Protein AF-A0A1Z5L3K5-F1 (afdb_monomer_lite)

Secondary structure (DSSP, 8-state):
--SEESS-HHHHHHHHHHHHHHTT-EEEEEETTEEEEEES-TTSTT-EEEEEEEEEETTTTEEEEEEEEEES-HHHHHHHHHHHHHH---

InterPro domains:
  IPR001772 Kinase associated domain 1 (KA1) [PF02149] (47-90)
  IPR001772 Kinase associated domain 1 (KA1) [PS50032] (41-90)
  IPR028375 KA1 domain/Ssp2, C-terminal [SSF103243] (1-90)

Sequence (90 aa):
MKTTSSRDPNEIMQEIRKVLDKNNCDYEQREKFLLLCVHGDPNTDSLVQWEIEVCKLPRLSLNGVRFKRISGTSIGFKNIASRVANELKL

Radius of gyration: 12.82 Å; chains: 1; bounding box: 26×24×37 Å

Structure (mmCIF, N/CA/C/O backbone):
data_AF-A0A1Z5L3K5-F1
#
_entry.id   AF-A0A1Z5L3K5-F1
#
loop_
_atom_site.group_PDB
_atom_site.id
_atom_site.type_symbol
_atom_site.label_atom_id
_atom_site.label_alt_id
_atom_site.label_comp_id
_atom_site.label_asym_id
_atom_site.label_entity_id
_atom_site.label_seq_id
_atom_site.pdbx_PDB_ins_code
_atom_site.Cartn_x
_atom_site.Cartn_y
_atom_site.Cartn_z
_atom_site.occupancy
_atom_site.B_iso_or_equiv
_atom_site.auth_seq_id
_atom_site.auth_comp_id
_atom_site.auth_asym_id
_atom_site.auth_atom_id
_atom_site.pdbx_PDB_model_num
ATOM 1 N N . MET A 1 1 ? -7.949 14.824 6.489 1.00 56.62 1 MET A N 1
ATOM 2 C CA . MET A 1 1 ? -7.058 13.664 6.715 1.00 56.62 1 MET A CA 1
ATOM 3 C C . MET A 1 1 ? -7.636 12.527 5.880 1.00 56.62 1 MET A C 1
ATOM 5 O O . MET A 1 1 ? -8.790 12.206 6.103 1.00 56.62 1 MET A O 1
ATOM 9 N N . LYS A 1 2 ? -6.954 12.048 4.827 1.00 77.19 2 LYS A N 1
ATOM 10 C CA . LYS A 1 2 ? -7.575 11.121 3.847 1.00 77.19 2 LYS A CA 1
ATOM 11 C C . LYS A 1 2 ? -7.490 9.645 4.245 1.00 77.19 2 LYS A C 1
ATOM 13 O O . LYS A 1 2 ? -8.258 8.839 3.751 1.00 77.19 2 LYS A O 1
ATOM 18 N N . THR A 1 3 ? -6.572 9.301 5.142 1.00 86.50 3 THR A N 1
ATOM 19 C CA . THR A 1 3 ? -6.244 7.912 5.487 1.00 86.50 3 THR A CA 1
ATOM 20 C C . THR A 1 3 ? -6.489 7.598 6.962 1.00 86.50 3 THR A C 1
ATOM 22 O O . THR A 1 3 ? -5.792 6.770 7.541 1.00 86.50 3 THR A O 1
ATOM 25 N N . THR A 1 4 ? -7.447 8.275 7.598 1.00 92.44 4 THR A N 1
ATOM 26 C CA . THR A 1 4 ? -7.849 8.016 8.990 1.00 92.44 4 THR A CA 1
ATOM 27 C C . THR A 1 4 ? -9.304 7.603 9.063 1.00 92.44 4 THR A C 1
ATOM 29 O O . THR A 1 4 ? -10.116 8.177 8.345 1.00 92.44 4 THR A O 1
ATOM 32 N N . SER A 1 5 ? -9.641 6.674 9.955 1.00 93.38 5 SER A N 1
ATOM 33 C CA . SER A 1 5 ? -11.004 6.158 10.086 1.00 93.38 5 SER A CA 1
ATOM 34 C C . SER A 1 5 ? -11.302 5.605 11.477 1.00 93.38 5 SER A C 1
ATOM 36 O O . SER A 1 5 ? -10.405 5.154 12.193 1.00 93.38 5 SER A O 1
ATOM 38 N N . SER A 1 6 ? -12.578 5.656 11.857 1.00 93.69 6 SER A N 1
ATOM 39 C CA . SER A 1 6 ? -13.134 5.028 13.059 1.00 93.69 6 SER A CA 1
ATOM 40 C C . SER A 1 6 ? -13.574 3.576 12.835 1.00 93.69 6 SER A C 1
ATOM 42 O O . SER A 1 6 ? -13.936 2.911 13.803 1.00 93.69 6 SER A O 1
ATOM 44 N N . ARG A 1 7 ? -13.543 3.080 11.589 1.00 94.88 7 ARG A N 1
ATOM 45 C CA . ARG A 1 7 ? -13.927 1.705 11.230 1.00 94.88 7 ARG A CA 1
ATOM 46 C C . ARG A 1 7 ? -13.031 0.656 11.870 1.00 94.88 7 ARG A C 1
ATOM 48 O O . ARG A 1 7 ? -11.908 0.955 12.284 1.00 94.88 7 ARG A O 1
ATOM 55 N N . ASP A 1 8 ? -13.509 -0.585 11.910 1.00 95.88 8 ASP A N 1
ATOM 56 C CA . ASP A 1 8 ? -12.719 -1.708 12.407 1.00 95.88 8 ASP A CA 1
ATOM 57 C C . ASP A 1 8 ? -11.453 -1.918 11.544 1.00 95.88 8 ASP A C 1
ATOM 59 O O . ASP A 1 8 ? -11.523 -1.839 10.315 1.00 95.88 8 ASP A O 1
ATOM 63 N N . PRO A 1 9 ? -10.273 -2.193 12.138 1.00 96.50 9 PRO A N 1
ATOM 64 C CA . PRO A 1 9 ? -9.049 -2.426 11.375 1.00 96.50 9 PRO A CA 1
ATOM 65 C C . PRO A 1 9 ? -9.163 -3.525 10.311 1.00 96.50 9 PRO A C 1
ATOM 67 O O . PRO A 1 9 ? -8.514 -3.423 9.272 1.00 96.50 9 PRO A O 1
ATOM 70 N N . ASN A 1 10 ? -9.981 -4.560 10.530 1.00 96.75 10 ASN A N 1
ATOM 71 C CA . ASN A 1 10 ? -10.175 -5.620 9.541 1.00 96.75 10 ASN A CA 1
ATOM 72 C C . ASN A 1 10 ? -10.994 -5.123 8.339 1.00 96.75 10 ASN A C 1
ATOM 74 O O . ASN A 1 10 ? -10.673 -5.489 7.210 1.00 96.75 10 ASN A O 1
ATOM 78 N N . GLU A 1 11 ? -11.987 -4.254 8.550 1.00 97.38 11 GLU A N 1
ATOM 79 C CA . GLU A 1 11 ? -12.727 -3.601 7.457 1.00 97.38 11 GLU A CA 1
ATOM 80 C C . GLU A 1 11 ? -11.812 -2.680 6.643 1.00 97.38 11 GLU A C 1
ATOM 82 O O . GLU A 1 11 ? -11.859 -2.671 5.413 1.00 97.38 11 GLU A O 1
ATOM 87 N N . ILE A 1 12 ? -10.921 -1.946 7.319 1.00 97.69 12 ILE A N 1
ATOM 88 C CA . ILE A 1 12 ? -9.911 -1.111 6.656 1.00 97.69 12 ILE A CA 1
ATOM 89 C C . ILE A 1 12 ? -8.978 -1.985 5.804 1.00 97.69 12 ILE A C 1
ATOM 91 O O . ILE A 1 12 ? -8.704 -1.642 4.657 1.00 97.69 12 ILE A O 1
ATOM 95 N N . MET A 1 13 ? -8.527 -3.134 6.319 1.00 98.25 13 MET A N 1
ATOM 96 C CA . MET A 1 13 ? -7.703 -4.078 5.552 1.00 98.25 13 MET A CA 1
ATOM 97 C C . MET A 1 13 ? -8.430 -4.639 4.326 1.00 98.25 13 MET A C 1
ATOM 99 O O . MET A 1 13 ? -7.816 -4.786 3.270 1.00 98.25 13 MET A O 1
ATOM 103 N N . GLN A 1 14 ? -9.724 -4.948 4.442 1.00 97.94 14 GLN A N 1
ATOM 104 C CA . GLN A 1 14 ? -10.533 -5.407 3.309 1.00 97.94 14 GLN A CA 1
ATOM 105 C C . GLN A 1 14 ? -10.641 -4.328 2.225 1.00 97.94 14 GLN A C 1
ATOM 107 O O . GLN A 1 14 ? -10.436 -4.625 1.048 1.00 97.94 14 GLN A O 1
ATOM 112 N N . GLU A 1 15 ? -10.897 -3.076 2.613 1.00 98.00 15 GLU A N 1
ATOM 113 C CA . GLU A 1 15 ? -10.946 -1.957 1.667 1.00 98.00 15 GLU A CA 1
ATOM 114 C C . GLU A 1 15 ? -9.572 -1.693 1.031 1.00 98.00 15 GLU A C 1
ATOM 116 O O . GLU A 1 15 ? -9.496 -1.441 -0.171 1.00 98.00 15 GLU A O 1
ATOM 121 N N . ILE A 1 16 ? -8.477 -1.827 1.791 1.00 98.25 16 ILE A N 1
ATOM 122 C CA . ILE A 1 16 ? -7.112 -1.749 1.255 1.00 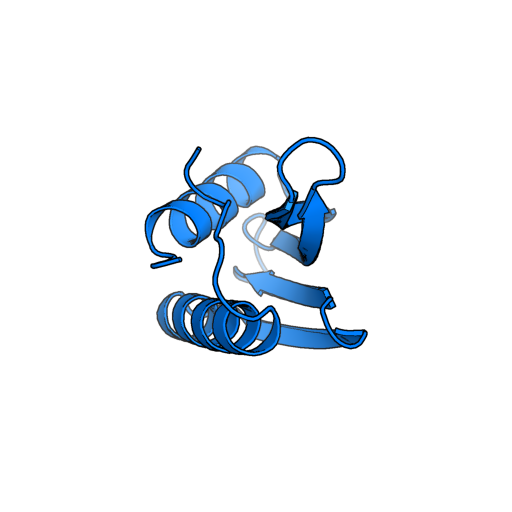98.25 16 ILE A CA 1
ATOM 123 C C . ILE A 1 16 ? -6.896 -2.790 0.157 1.00 98.25 16 ILE A C 1
ATOM 125 O O . ILE A 1 16 ? -6.524 -2.411 -0.951 1.00 98.25 16 ILE A O 1
ATOM 129 N N . ARG A 1 17 ? -7.154 -4.075 0.434 1.00 98.56 17 ARG A N 1
ATOM 130 C CA . ARG A 1 17 ? -6.955 -5.154 -0.551 1.00 98.56 17 ARG A CA 1
ATOM 131 C C . ARG A 1 17 ? -7.769 -4.910 -1.816 1.00 98.56 17 ARG A C 1
ATOM 133 O O . ARG A 1 17 ? -7.220 -4.934 -2.907 1.00 98.56 17 ARG A O 1
ATOM 140 N N . LYS A 1 18 ? -9.037 -4.530 -1.662 1.00 98.56 18 LYS A N 1
ATOM 141 C CA . LYS A 1 18 ? -9.920 -4.193 -2.782 1.00 98.56 18 LYS A CA 1
ATOM 142 C C . LYS A 1 18 ? -9.374 -3.060 -3.659 1.00 98.56 18 LYS A C 1
ATOM 144 O O . LYS A 1 18 ? -9.467 -3.131 -4.883 1.00 98.56 18 LYS A O 1
ATOM 149 N N . VAL A 1 19 ? -8.841 -1.992 -3.059 1.00 98.38 19 VAL A N 1
ATOM 150 C CA . VAL A 1 19 ? -8.251 -0.878 -3.821 1.00 98.38 19 VAL A CA 1
ATOM 151 C C . VAL A 1 19 ? -6.930 -1.292 -4.472 1.00 98.38 19 VAL A C 1
ATOM 153 O O . VAL A 1 19 ? -6.672 -0.868 -5.598 1.00 98.38 19 VAL A O 1
ATOM 156 N N . LEU A 1 20 ? -6.119 -2.129 -3.819 1.00 98.44 20 LEU A N 1
ATOM 157 C CA . LEU A 1 20 ? -4.900 -2.693 -4.409 1.00 98.44 20 LEU A CA 1
ATOM 158 C C . LEU A 1 20 ? -5.225 -3.568 -5.629 1.00 98.44 20 LEU A C 1
ATOM 160 O O . LEU A 1 20 ? -4.668 -3.319 -6.697 1.00 98.44 20 LEU A O 1
ATOM 164 N N . ASP A 1 21 ? -6.191 -4.485 -5.512 1.00 98.38 21 ASP A N 1
ATOM 165 C CA . ASP A 1 21 ? -6.658 -5.340 -6.614 1.00 98.38 21 ASP A CA 1
ATOM 166 C C . ASP A 1 21 ? -7.132 -4.489 -7.805 1.00 98.38 21 ASP A C 1
ATOM 168 O O . ASP A 1 21 ? -6.729 -4.700 -8.949 1.00 98.38 21 ASP A O 1
ATOM 172 N N . LYS A 1 22 ? -7.944 -3.456 -7.532 1.00 98.44 22 LYS A N 1
ATOM 173 C CA . LYS A 1 22 ? -8.444 -2.515 -8.549 1.00 98.44 22 LYS A CA 1
ATOM 174 C C . LYS A 1 22 ? -7.317 -1.770 -9.275 1.00 98.44 22 LYS A C 1
ATOM 176 O O . LYS A 1 22 ? -7.489 -1.383 -10.427 1.00 98.44 22 LYS A O 1
ATOM 181 N N . ASN A 1 23 ? -6.197 -1.534 -8.597 1.00 97.81 23 ASN A N 1
ATOM 182 C CA . ASN A 1 23 ? -5.042 -0.820 -9.133 1.00 97.81 23 ASN A CA 1
ATOM 183 C C . ASN A 1 23 ? -3.943 -1.763 -9.640 1.00 97.81 23 ASN A C 1
ATOM 185 O O . ASN A 1 23 ? -2.817 -1.307 -9.826 1.00 97.81 23 ASN A O 1
ATOM 189 N N . ASN A 1 24 ? -4.252 -3.050 -9.851 1.00 97.50 24 ASN A N 1
ATOM 190 C CA . ASN A 1 24 ? -3.302 -4.056 -10.333 1.00 97.50 24 ASN A CA 1
ATOM 191 C C . ASN A 1 24 ? -2.013 -4.092 -9.493 1.00 97.50 24 ASN A C 1
ATOM 193 O O . ASN A 1 24 ? -0.908 -4.163 -10.026 1.00 97.50 24 ASN A O 1
ATOM 197 N N . CYS A 1 25 ? -2.159 -3.960 -8.175 1.00 98.19 25 CYS A N 1
ATOM 198 C CA . CYS A 1 25 ? -1.061 -4.075 -7.227 1.00 98.19 25 CYS A CA 1
ATOM 199 C C . CYS A 1 25 ? -1.062 -5.484 -6.638 1.00 98.19 25 CYS A C 1
ATOM 201 O O . CYS A 1 25 ? -2.061 -5.894 -6.046 1.00 98.19 25 CYS A O 1
ATOM 203 N N . ASP A 1 26 ? 0.065 -6.178 -6.728 1.00 98.31 26 ASP A N 1
ATOM 204 C CA . ASP A 1 26 ? 0.266 -7.428 -6.003 1.00 98.31 26 ASP A CA 1
ATOM 205 C C . ASP A 1 26 ? 0.585 -7.128 -4.535 1.00 98.31 26 ASP A C 1
ATOM 207 O O . ASP A 1 26 ? 1.166 -6.086 -4.208 1.00 98.31 26 ASP A O 1
ATOM 211 N N . TYR A 1 27 ? 0.223 -8.035 -3.627 1.00 98.56 27 TYR A N 1
ATOM 212 C CA . TYR A 1 27 ? 0.546 -7.888 -2.210 1.00 98.56 27 TYR A CA 1
ATOM 213 C C . TYR A 1 27 ? 0.689 -9.217 -1.468 1.00 98.56 27 TYR A C 1
ATOM 215 O O . TYR A 1 27 ? 0.039 -10.213 -1.773 1.00 98.56 27 TYR A O 1
ATOM 223 N N . GLU A 1 28 ? 1.509 -9.192 -0.421 1.00 98.44 28 GLU A N 1
ATOM 224 C CA . GLU A 1 28 ? 1.728 -10.287 0.520 1.00 98.44 28 GLU A CA 1
ATOM 225 C C . GLU A 1 28 ? 1.339 -9.842 1.937 1.00 98.44 28 GLU A C 1
ATOM 227 O O . GLU A 1 28 ? 1.719 -8.759 2.394 1.00 98.44 28 GLU A O 1
ATOM 232 N N . GLN A 1 29 ? 0.603 -10.688 2.663 1.00 98.38 29 GLN A N 1
ATOM 233 C CA . GLN A 1 29 ? 0.294 -10.459 4.075 1.00 98.38 29 GLN A CA 1
ATOM 234 C C . GLN A 1 29 ? 1.514 -10.775 4.949 1.00 98.38 29 GLN A C 1
ATOM 236 O O . GLN A 1 29 ? 1.856 -11.941 5.125 1.00 98.38 29 GLN A O 1
ATOM 241 N N . ARG A 1 30 ? 2.140 -9.746 5.537 1.00 97.81 30 ARG A N 1
ATOM 242 C CA . ARG A 1 30 ? 3.337 -9.902 6.387 1.00 97.81 30 ARG A CA 1
ATOM 243 C C . ARG A 1 30 ? 2.995 -10.036 7.868 1.00 97.81 30 ARG A C 1
ATOM 245 O O . ARG A 1 30 ? 3.516 -10.909 8.549 1.00 97.81 30 ARG A O 1
ATOM 252 N N . GLU A 1 31 ? 2.080 -9.202 8.353 1.00 97.88 31 GLU A N 1
ATOM 253 C CA . GLU A 1 31 ? 1.533 -9.262 9.718 1.00 97.88 31 GLU A CA 1
ATOM 254 C C . GLU A 1 31 ? 0.032 -8.998 9.680 1.00 97.88 31 GLU A C 1
ATOM 256 O O . GLU A 1 31 ? -0.470 -8.592 8.645 1.00 97.88 31 GLU A O 1
ATOM 261 N N . LYS A 1 32 ? -0.702 -9.140 10.791 1.00 96.81 32 LYS A N 1
ATOM 262 C CA . LYS A 1 32 ? -2.175 -9.007 10.820 1.00 96.81 32 LYS A CA 1
ATOM 263 C C . LYS A 1 32 ? -2.717 -7.753 10.112 1.00 96.81 32 LYS A C 1
ATOM 265 O O . LYS A 1 32 ? -3.748 -7.827 9.448 1.00 96.81 32 LYS A O 1
ATOM 270 N N . PHE A 1 33 ? -2.021 -6.625 10.241 1.00 98.12 33 PHE A N 1
ATOM 271 C CA . PHE A 1 33 ? -2.433 -5.333 9.691 1.00 98.12 33 PHE A CA 1
ATOM 272 C C . PHE A 1 33 ? -1.377 -4.698 8.779 1.00 98.12 33 PHE A C 1
ATOM 274 O O . PHE A 1 33 ? -1.417 -3.490 8.570 1.00 98.12 33 PHE A O 1
ATOM 281 N N . LEU A 1 34 ? -0.451 -5.503 8.242 1.00 98.56 34 LEU A N 1
ATOM 282 C CA . LEU A 1 34 ? 0.656 -5.066 7.387 1.00 98.56 34 LEU A CA 1
ATOM 283 C C . LEU A 1 34 ? 0.700 -5.885 6.092 1.00 98.56 34 LEU A C 1
ATOM 285 O O . LEU A 1 34 ? 0.786 -7.117 6.139 1.00 98.56 34 LEU A O 1
ATOM 289 N N . LEU A 1 35 ? 0.700 -5.196 4.951 1.00 98.75 35 LEU A N 1
ATOM 290 C CA . LEU A 1 35 ? 0.942 -5.785 3.633 1.00 98.75 35 LEU A CA 1
ATOM 291 C C . LEU A 1 35 ? 2.239 -5.240 3.034 1.00 98.75 35 LEU A C 1
ATOM 293 O O . LEU A 1 35 ? 2.501 -4.038 3.110 1.00 98.75 35 LEU A O 1
ATOM 297 N N . LEU A 1 36 ? 2.995 -6.111 2.370 1.00 98.69 36 LEU A N 1
ATOM 298 C CA . LEU A 1 36 ? 4.025 -5.715 1.413 1.00 98.69 36 LEU A CA 1
ATOM 299 C C . LEU A 1 36 ? 3.390 -5.692 0.023 1.00 98.69 36 LEU A C 1
ATOM 301 O O . LEU A 1 36 ? 2.868 -6.708 -0.415 1.00 98.69 36 LEU A O 1
ATOM 305 N N . CYS A 1 37 ? 3.419 -4.549 -0.649 1.00 98.62 37 CYS A N 1
ATOM 306 C CA . CYS A 1 37 ? 2.785 -4.324 -1.945 1.00 98.62 37 CYS A CA 1
ATOM 307 C C . CYS A 1 37 ? 3.834 -4.111 -3.038 1.00 98.62 37 CYS A C 1
ATOM 309 O O . CYS A 1 37 ? 4.908 -3.561 -2.771 1.00 98.62 37 CYS A O 1
ATOM 311 N N . VAL A 1 38 ? 3.491 -4.489 -4.267 1.00 98.31 38 VAL A N 1
ATOM 312 C CA . VAL A 1 38 ? 4.304 -4.311 -5.472 1.00 98.31 38 VAL A CA 1
ATOM 313 C C . VAL A 1 38 ? 3.423 -3.790 -6.610 1.00 98.31 38 VAL A C 1
ATOM 315 O O . VAL A 1 38 ? 2.281 -4.213 -6.766 1.00 98.31 38 VAL A O 1
ATOM 318 N N . HIS A 1 39 ? 3.937 -2.850 -7.401 1.00 98.25 39 HIS A N 1
ATOM 319 C CA . HIS A 1 39 ? 3.274 -2.346 -8.606 1.00 98.25 39 HIS A CA 1
ATOM 320 C C . HIS A 1 39 ? 4.314 -1.907 -9.641 1.00 98.25 39 HIS A C 1
ATOM 322 O O . HIS A 1 39 ? 5.364 -1.372 -9.277 1.00 98.25 39 HIS A O 1
ATOM 328 N N . GLY A 1 40 ? 3.983 -2.055 -10.924 1.00 95.94 40 GLY A N 1
ATOM 329 C CA . GLY A 1 40 ? 4.848 -1.709 -12.054 1.00 95.94 40 GLY A CA 1
ATOM 330 C C . GLY A 1 40 ? 5.529 -2.930 -12.669 1.00 95.94 40 GLY A C 1
ATOM 331 O O . GLY A 1 40 ? 5.315 -4.058 -12.235 1.00 95.94 40 GLY A O 1
ATOM 332 N N . ASP A 1 41 ? 6.334 -2.698 -13.702 1.00 92.38 41 ASP A N 1
ATOM 333 C CA . ASP A 1 41 ? 7.015 -3.761 -14.449 1.00 92.38 41 ASP A CA 1
ATOM 334 C C . ASP A 1 41 ? 8.469 -3.909 -13.964 1.00 92.38 41 ASP A C 1
ATOM 336 O O . ASP A 1 41 ? 9.215 -2.924 -14.038 1.00 92.38 41 ASP A O 1
ATOM 340 N N . PRO A 1 42 ? 8.902 -5.105 -13.506 1.00 89.19 42 PRO A N 1
ATOM 341 C CA . PRO A 1 42 ? 10.271 -5.353 -13.047 1.00 89.19 42 PRO A CA 1
ATOM 342 C C . PRO A 1 42 ? 11.345 -5.176 -14.128 1.00 89.19 42 PRO A C 1
ATOM 344 O O . PRO A 1 42 ? 12.515 -5.024 -13.791 1.00 89.19 42 PRO A O 1
ATOM 347 N N . ASN A 1 43 ? 10.971 -5.164 -15.408 1.00 91.25 43 ASN A N 1
ATOM 348 C CA . ASN A 1 43 ? 11.888 -4.921 -16.523 1.00 91.25 43 ASN A CA 1
ATOM 349 C C . ASN A 1 43 ? 12.104 -3.422 -16.801 1.00 91.25 43 ASN A C 1
ATOM 351 O O . ASN A 1 43 ? 12.799 -3.059 -17.749 1.00 91.25 43 ASN A O 1
ATOM 355 N N . THR A 1 44 ? 11.492 -2.544 -16.002 1.00 89.69 44 THR A N 1
ATOM 356 C CA . THR A 1 44 ? 11.537 -1.086 -16.169 1.00 89.69 44 THR A CA 1
ATOM 357 C C . THR A 1 44 ? 11.797 -0.386 -14.832 1.00 89.69 44 THR A C 1
ATOM 359 O O . THR A 1 44 ? 11.569 -0.949 -13.764 1.00 89.69 44 THR A O 1
ATOM 362 N N . ASP A 1 45 ? 12.135 0.905 -14.871 1.00 87.12 45 ASP A N 1
ATOM 363 C CA . ASP A 1 45 ? 12.278 1.741 -13.663 1.00 87.12 45 ASP A CA 1
ATOM 364 C C . ASP A 1 45 ? 10.934 2.110 -12.989 1.00 87.12 45 ASP A C 1
ATOM 366 O O . ASP A 1 45 ? 10.878 2.960 -12.091 1.00 87.12 45 ASP A O 1
ATOM 370 N N . SER A 1 46 ? 9.825 1.498 -13.427 1.00 91.56 46 SER A N 1
ATOM 371 C CA . SER A 1 46 ? 8.489 1.724 -12.866 1.00 91.56 46 SER A CA 1
ATOM 372 C C . SER A 1 46 ? 8.151 0.819 -11.680 1.00 91.56 46 SER A C 1
ATOM 374 O O . SER A 1 46 ? 7.153 1.086 -11.006 1.00 91.56 46 SER A O 1
ATOM 376 N N . LEU A 1 47 ? 8.964 -0.210 -11.401 1.00 96.94 47 LEU A N 1
ATOM 377 C CA . LEU A 1 47 ? 8.746 -1.113 -10.273 1.00 96.94 47 LEU A CA 1
ATOM 378 C C . LEU A 1 47 ? 8.873 -0.368 -8.937 1.00 96.94 47 LEU A C 1
ATOM 380 O O . LEU A 1 47 ? 9.878 0.284 -8.641 1.00 96.94 47 LEU A O 1
ATOM 384 N N . VAL A 1 48 ? 7.849 -0.500 -8.100 1.00 98.12 48 VAL A N 1
ATOM 385 C CA . VAL A 1 48 ? 7.805 0.068 -6.753 1.00 98.12 48 VAL A CA 1
ATOM 386 C C . VAL A 1 48 ? 7.347 -0.998 -5.775 1.00 98.12 48 VAL A C 1
ATOM 388 O O . VAL A 1 48 ? 6.342 -1.665 -6.012 1.00 98.12 48 VAL A O 1
ATOM 391 N N . GLN A 1 49 ? 8.039 -1.094 -4.639 1.00 98.38 49 GLN A N 1
ATOM 392 C CA . GLN A 1 49 ? 7.589 -1.884 -3.495 1.00 98.38 49 GLN A CA 1
ATOM 393 C C . GLN A 1 49 ? 7.384 -0.986 -2.278 1.00 98.38 49 GLN A C 1
ATOM 395 O O . GLN A 1 49 ? 8.193 -0.091 -1.999 1.00 98.38 49 GLN A O 1
ATOM 400 N N . TRP A 1 50 ? 6.309 -1.215 -1.530 1.00 98.75 50 TRP A N 1
ATOM 401 C CA . TRP A 1 50 ? 6.008 -0.454 -0.321 1.00 98.75 50 TRP A CA 1
ATOM 402 C C . TRP A 1 50 ? 5.237 -1.279 0.701 1.00 98.75 50 TRP A C 1
ATOM 404 O O . TRP A 1 50 ? 4.533 -2.222 0.367 1.00 98.75 50 TRP A O 1
ATOM 414 N N . GLU A 1 51 ? 5.347 -0.887 1.960 1.00 98.69 51 GLU A N 1
ATOM 415 C CA . GLU A 1 51 ? 4.508 -1.380 3.042 1.00 98.69 51 GLU A CA 1
ATOM 416 C C . GLU A 1 51 ? 3.267 -0.496 3.183 1.00 98.69 51 GLU A C 1
ATOM 418 O O . GLU A 1 51 ? 3.366 0.739 3.143 1.00 98.69 51 GLU A O 1
ATOM 423 N N . ILE A 1 52 ? 2.110 -1.126 3.387 1.00 98.38 52 ILE A N 1
ATOM 424 C CA . ILE A 1 52 ? 0.885 -0.466 3.840 1.00 98.38 52 ILE A CA 1
ATOM 425 C C . ILE A 1 52 ? 0.412 -1.108 5.142 1.00 98.38 52 ILE A C 1
ATOM 427 O O . ILE A 1 52 ? 0.304 -2.330 5.243 1.00 98.38 52 ILE A O 1
ATOM 431 N N . GLU A 1 53 ? 0.157 -0.278 6.149 1.00 98.38 53 GLU A N 1
ATOM 432 C CA . GLU A 1 53 ? -0.151 -0.736 7.502 1.00 98.38 53 GLU A CA 1
ATOM 433 C 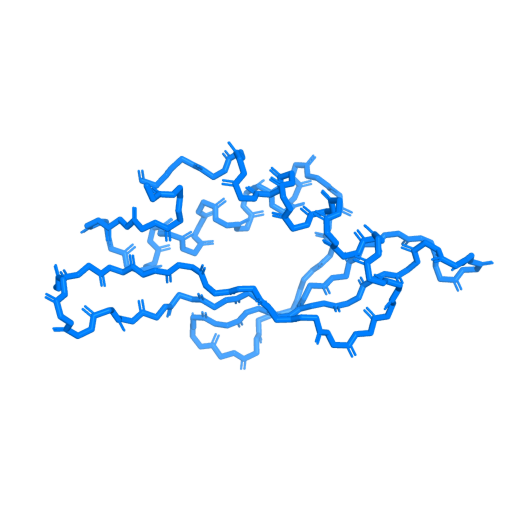C . GLU A 1 53 ? -1.332 0.019 8.105 1.00 98.38 53 GLU A C 1
ATOM 435 O O . GLU A 1 53 ? -1.394 1.247 8.006 1.00 98.38 53 GLU A O 1
ATOM 440 N N . VAL A 1 54 ? -2.225 -0.696 8.791 1.00 97.94 54 VAL A N 1
ATOM 441 C CA . VAL A 1 54 ? -3.250 -0.086 9.648 1.00 97.94 54 VAL A CA 1
ATOM 442 C C . VAL A 1 54 ? -2.706 0.046 11.068 1.00 97.94 54 VAL A C 1
ATOM 444 O O . VAL A 1 54 ? -2.463 -0.948 11.747 1.00 97.94 54 VAL A O 1
ATOM 447 N N . CYS A 1 55 ? -2.547 1.280 11.541 1.00 95.50 55 CYS A N 1
ATOM 448 C CA . CYS A 1 55 ? -2.021 1.585 12.868 1.00 95.50 55 CYS A CA 1
ATOM 449 C C . CYS A 1 55 ? -3.019 2.394 13.708 1.00 95.50 55 CYS A C 1
ATOM 451 O O . CYS A 1 55 ? -3.882 3.101 13.187 1.00 95.50 55 CYS A O 1
ATOM 453 N N . LYS A 1 56 ? -2.907 2.311 15.037 1.00 93.62 56 LYS A N 1
ATOM 454 C CA . LYS A 1 56 ? -3.672 3.169 15.951 1.00 93.62 56 LYS A CA 1
ATOM 455 C C . LYS A 1 56 ? -3.002 4.534 16.057 1.00 93.62 56 LYS A C 1
ATOM 457 O O . LYS A 1 56 ? -1.787 4.615 16.209 1.00 93.62 56 LYS A O 1
ATOM 462 N N . LEU A 1 57 ? -3.798 5.600 16.033 1.00 91.81 57 LEU A N 1
ATOM 463 C CA . LEU A 1 57 ? -3.355 6.973 16.268 1.00 91.81 57 LEU A CA 1
ATOM 464 C C . LEU A 1 57 ? -3.658 7.350 17.727 1.00 91.81 57 LEU A C 1
ATOM 466 O O . LEU A 1 57 ? -4.802 7.699 18.030 1.00 91.81 57 LEU A O 1
ATOM 470 N N . PRO A 1 58 ? -2.665 7.319 18.643 1.00 87.19 58 PRO A N 1
ATOM 471 C CA . PRO A 1 58 ? -2.921 7.380 20.086 1.00 87.19 58 PRO A CA 1
ATOM 472 C C . PRO A 1 58 ? -3.622 8.660 20.545 1.00 87.19 58 PRO A C 1
ATOM 474 O O . PRO A 1 58 ? -4.364 8.647 21.516 1.00 87.19 58 PRO A O 1
ATOM 477 N N . ARG A 1 59 ? -3.401 9.774 19.838 1.00 92.00 59 ARG A N 1
ATOM 478 C CA . ARG A 1 59 ? -3.970 11.084 20.191 1.00 92.00 59 ARG A CA 1
ATOM 479 C C . ARG A 1 59 ? -5.391 11.307 19.680 1.00 92.00 59 ARG A C 1
ATOM 481 O O . ARG A 1 59 ? -6.041 12.240 20.129 1.00 92.00 59 ARG A O 1
ATOM 488 N N . LEU A 1 60 ? -5.837 10.511 18.709 1.00 88.81 60 LEU A N 1
ATOM 489 C CA . LEU A 1 60 ? -7.113 10.719 18.020 1.00 88.81 60 LEU A CA 1
ATOM 490 C C . LEU A 1 60 ? -8.112 9.592 18.280 1.00 88.81 60 LEU A C 1
ATOM 492 O O . LEU A 1 60 ? -9.262 9.718 17.882 1.00 88.81 60 LEU A O 1
ATOM 496 N N . SER A 1 61 ? -7.688 8.492 18.911 1.00 91.06 61 SER A N 1
ATOM 497 C CA . SER A 1 61 ? -8.508 7.283 19.079 1.00 91.06 61 SER A CA 1
ATOM 498 C C . SER A 1 61 ? -9.067 6.741 17.751 1.00 91.06 61 SER A C 1
ATOM 500 O O . SER A 1 61 ? -10.106 6.088 17.722 1.00 91.06 61 SER A O 1
ATOM 502 N N . LEU A 1 62 ? -8.359 6.996 16.645 1.00 94.94 62 LEU A N 1
ATOM 503 C CA . LEU A 1 62 ? -8.694 6.547 15.293 1.00 94.94 62 LEU A CA 1
ATOM 504 C C . LEU A 1 62 ? -7.656 5.546 14.784 1.00 94.94 62 LEU A C 1
ATOM 506 O O . LEU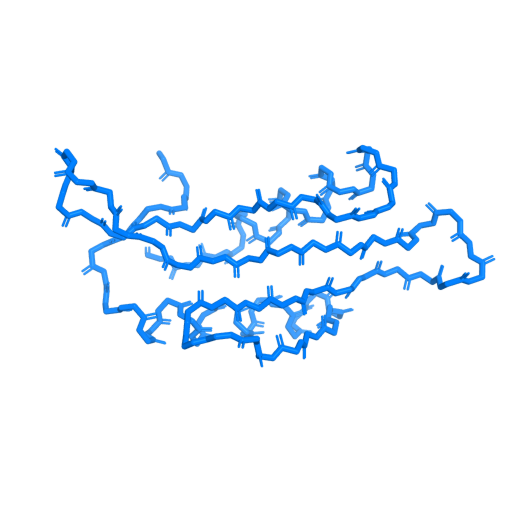 A 1 62 ? -6.536 5.464 15.296 1.00 94.94 62 LEU A O 1
ATOM 510 N N . ASN A 1 63 ? -8.017 4.813 13.738 1.00 96.19 63 ASN A N 1
ATOM 511 C CA . ASN A 1 63 ? -7.068 4.073 12.920 1.00 96.19 63 ASN A CA 1
ATOM 512 C C . ASN A 1 63 ? -6.514 4.983 11.818 1.00 96.19 63 ASN A C 1
ATOM 514 O O . ASN A 1 63 ? -7.220 5.853 11.305 1.00 96.19 63 ASN A O 1
ATOM 518 N N . GLY A 1 64 ? -5.256 4.774 11.446 1.00 96.19 64 GLY A N 1
ATOM 519 C CA . GLY A 1 64 ? -4.593 5.411 10.317 1.00 96.19 64 GLY A CA 1
ATOM 520 C C . GLY A 1 64 ? -4.009 4.370 9.370 1.00 96.19 64 GLY A C 1
ATOM 521 O O . GLY A 1 64 ? -3.665 3.271 9.797 1.00 96.19 64 GLY A O 1
ATOM 522 N N . VAL A 1 65 ? -3.877 4.725 8.094 1.00 97.56 65 VAL A N 1
ATOM 523 C CA . VAL A 1 65 ? -3.166 3.916 7.099 1.00 97.56 65 VAL A CA 1
ATOM 524 C C . VAL A 1 65 ? -1.817 4.563 6.796 1.00 97.56 65 VAL A C 1
ATOM 526 O O . VAL A 1 65 ? -1.753 5.691 6.294 1.00 97.56 65 VAL A O 1
ATOM 529 N N . ARG A 1 66 ? -0.736 3.855 7.131 1.00 97.31 66 ARG A N 1
ATOM 530 C CA . ARG A 1 66 ? 0.652 4.268 6.909 1.00 97.31 66 ARG A CA 1
ATOM 531 C C . ARG A 1 66 ? 1.176 3.638 5.626 1.00 97.31 66 ARG A C 1
ATOM 533 O O . ARG A 1 66 ? 1.031 2.440 5.431 1.00 97.31 66 ARG A O 1
ATOM 540 N N . PHE A 1 67 ? 1.836 4.444 4.798 1.00 98.12 67 PHE A N 1
ATOM 541 C CA . PHE A 1 67 ? 2.545 3.995 3.602 1.00 98.12 67 PHE A CA 1
ATOM 542 C C . PHE A 1 67 ? 4.043 4.207 3.805 1.00 98.12 67 PHE A C 1
ATOM 544 O O . PHE A 1 67 ? 4.458 5.297 4.208 1.00 98.12 67 PHE A O 1
ATOM 551 N N . LYS A 1 68 ? 4.861 3.201 3.501 1.00 98.19 68 LYS A N 1
ATOM 552 C CA . LYS A 1 68 ? 6.321 3.288 3.608 1.00 98.19 68 LYS A CA 1
ATOM 553 C C . LYS A 1 68 ? 6.975 2.651 2.390 1.00 98.19 68 LYS A C 1
ATOM 555 O O . LYS A 1 68 ? 6.860 1.452 2.177 1.00 98.19 68 LYS A O 1
ATOM 560 N N . ARG A 1 69 ? 7.688 3.450 1.596 1.00 98.38 69 ARG A N 1
ATOM 561 C CA . ARG A 1 69 ? 8.447 2.945 0.446 1.00 98.38 69 ARG A CA 1
ATOM 562 C C . ARG A 1 69 ? 9.555 1.994 0.908 1.00 98.38 69 ARG A C 1
ATOM 564 O O . ARG A 1 69 ? 10.317 2.353 1.804 1.00 98.38 69 ARG A O 1
ATOM 571 N N . ILE A 1 70 ? 9.666 0.844 0.248 1.00 98.25 70 ILE A N 1
ATOM 572 C CA . ILE A 1 70 ? 10.757 -0.123 0.419 1.00 98.25 70 ILE A CA 1
ATOM 573 C C . ILE A 1 70 ? 11.770 0.020 -0.718 1.00 98.25 70 ILE A C 1
ATOM 575 O O . ILE A 1 70 ? 12.962 0.169 -0.461 1.00 98.25 70 ILE A O 1
ATOM 579 N N . SER A 1 71 ? 11.299 0.064 -1.965 1.00 97.69 71 SER A N 1
ATOM 580 C CA . SER A 1 71 ? 12.140 0.205 -3.159 1.00 97.69 71 SER A CA 1
ATOM 581 C C . SER A 1 71 ? 11.428 1.006 -4.261 1.00 97.69 71 SER A C 1
ATOM 583 O O . SER A 1 71 ? 10.262 1.388 -4.117 1.00 97.69 71 SER A O 1
ATOM 585 N N . GLY A 1 72 ? 12.143 1.307 -5.348 1.00 96.62 72 GLY A N 1
ATOM 586 C CA . GLY A 1 72 ? 11.633 2.082 -6.481 1.00 96.62 72 GLY A CA 1
ATOM 587 C C . GLY A 1 72 ? 11.802 3.601 -6.346 1.00 96.62 72 GLY A C 1
ATOM 588 O O . GLY A 1 72 ? 12.191 4.150 -5.305 1.00 96.62 72 GLY A O 1
ATOM 589 N N . THR A 1 73 ? 11.517 4.316 -7.434 1.00 96.75 73 THR A N 1
ATOM 590 C CA . THR A 1 73 ? 11.718 5.771 -7.502 1.00 96.75 73 THR A CA 1
ATOM 591 C C . THR A 1 73 ? 10.759 6.528 -6.579 1.00 96.75 73 THR A C 1
ATOM 593 O O . THR A 1 73 ? 9.632 6.107 -6.311 1.00 96.75 73 THR A O 1
ATOM 596 N N . SER A 1 74 ? 11.191 7.691 -6.079 1.00 96.81 74 SER A N 1
ATOM 597 C CA . SER A 1 74 ? 10.352 8.522 -5.200 1.00 96.81 74 SER A CA 1
ATOM 598 C C . SER A 1 74 ? 9.077 8.993 -5.909 1.00 96.81 74 SER A C 1
ATOM 600 O O . SER A 1 74 ? 8.021 9.093 -5.288 1.00 96.81 74 SER A O 1
ATOM 602 N N . ILE A 1 75 ? 9.173 9.255 -7.216 1.00 96.38 75 ILE A N 1
ATOM 603 C CA . ILE A 1 75 ? 8.050 9.687 -8.055 1.00 96.38 75 ILE A CA 1
ATOM 604 C C . ILE A 1 75 ? 7.079 8.526 -8.288 1.00 96.38 75 ILE A C 1
ATOM 606 O O . ILE A 1 75 ? 5.879 8.708 -8.087 1.00 96.38 75 ILE A O 1
ATOM 610 N N . GLY A 1 76 ? 7.579 7.331 -8.630 1.00 96.56 76 GLY A N 1
ATOM 611 C CA . GLY A 1 76 ? 6.749 6.135 -8.796 1.00 96.56 76 GLY A CA 1
ATOM 612 C C . GLY A 1 76 ? 5.953 5.821 -7.531 1.00 96.56 76 GLY A C 1
ATOM 613 O O . GLY A 1 76 ? 4.727 5.714 -7.581 1.00 96.56 76 GLY A O 1
ATOM 614 N N . PHE A 1 77 ? 6.630 5.799 -6.376 1.00 98.06 77 PHE A N 1
ATOM 615 C CA . PHE A 1 77 ? 5.973 5.602 -5.084 1.00 98.06 77 PHE A CA 1
ATOM 616 C C . PHE A 1 77 ? 4.925 6.676 -4.788 1.00 98.06 77 PHE A C 1
ATOM 618 O O . PHE A 1 77 ? 3.796 6.347 -4.429 1.00 98.06 77 PHE A O 1
ATOM 625 N N . LYS A 1 78 ? 5.258 7.958 -4.980 1.00 97.31 78 LYS A N 1
ATOM 626 C CA . LYS A 1 78 ? 4.307 9.056 -4.767 1.00 97.31 78 LYS A CA 1
ATOM 627 C C . LYS A 1 78 ? 3.052 8.887 -5.625 1.00 97.31 78 LYS A C 1
ATOM 629 O O . LYS A 1 78 ? 1.954 9.118 -5.118 1.00 97.31 78 LYS A O 1
ATOM 634 N N . ASN A 1 79 ? 3.200 8.486 -6.887 1.00 97.12 79 ASN A N 1
ATOM 635 C CA . ASN A 1 79 ? 2.084 8.321 -7.814 1.00 97.12 79 ASN A CA 1
ATOM 636 C C . ASN A 1 79 ? 1.137 7.202 -7.365 1.00 97.12 79 ASN A C 1
ATOM 638 O O . ASN A 1 79 ? -0.064 7.451 -7.231 1.00 97.12 79 ASN A O 1
ATOM 642 N N . ILE A 1 80 ? 1.662 6.005 -7.079 1.00 97.88 80 ILE A N 1
ATOM 643 C CA . ILE A 1 80 ? 0.815 4.870 -6.685 1.00 97.88 80 ILE A CA 1
ATOM 644 C C . ILE A 1 80 ? 0.232 5.049 -5.279 1.00 97.88 80 ILE A C 1
ATOM 646 O O . ILE A 1 80 ? -0.973 4.883 -5.095 1.00 97.88 80 ILE A O 1
ATOM 650 N N . ALA A 1 81 ? 1.028 5.502 -4.304 1.00 97.44 81 ALA A N 1
ATOM 651 C CA . ALA A 1 81 ? 0.553 5.713 -2.938 1.00 97.44 81 ALA A CA 1
ATOM 652 C C . ALA A 1 81 ? -0.528 6.802 -2.872 1.00 97.44 81 ALA A C 1
ATOM 654 O O . ALA A 1 81 ? -1.527 6.632 -2.178 1.00 97.44 81 ALA A O 1
ATOM 655 N N . SER A 1 82 ? -0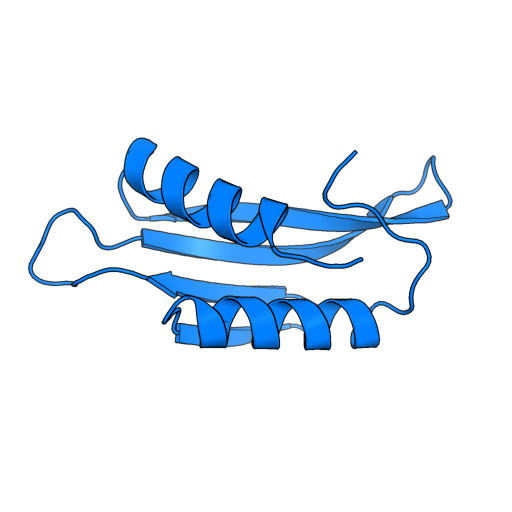.380 7.896 -3.634 1.00 96.88 82 SER A N 1
ATOM 656 C CA . SER A 1 82 ? -1.415 8.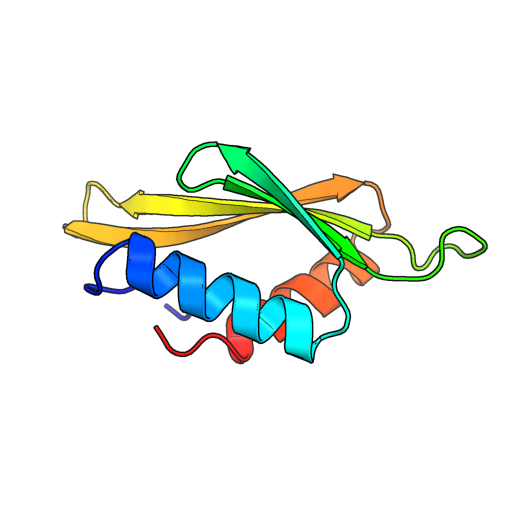939 -3.699 1.00 96.88 82 SER A CA 1
ATOM 657 C C . SER A 1 82 ? -2.692 8.435 -4.366 1.00 96.88 82 SER A C 1
ATOM 659 O O . SER A 1 82 ? -3.781 8.796 -3.925 1.00 96.88 82 SER A O 1
ATOM 661 N N . ARG A 1 83 ? -2.578 7.614 -5.420 1.00 97.38 83 ARG A N 1
ATOM 662 C CA . ARG A 1 83 ? -3.738 7.015 -6.092 1.00 97.38 83 ARG A CA 1
ATOM 663 C C . ARG A 1 83 ? -4.509 6.113 -5.132 1.00 97.38 83 ARG A C 1
ATOM 665 O O . ARG A 1 83 ? -5.685 6.371 -4.897 1.00 97.38 83 ARG A O 1
ATOM 672 N N . VAL A 1 84 ? -3.831 5.148 -4.508 1.00 97.56 84 VAL A N 1
ATOM 673 C CA . VAL A 1 84 ? -4.435 4.244 -3.518 1.00 97.56 84 VAL A CA 1
ATOM 674 C C . VAL A 1 84 ? -5.069 5.048 -2.380 1.00 97.56 84 VAL A C 1
ATOM 676 O O . VAL A 1 84 ? -6.251 4.880 -2.100 1.00 97.56 84 VAL A O 1
ATOM 679 N N . ALA A 1 85 ? -4.345 6.001 -1.784 1.00 96.88 85 ALA A N 1
ATOM 680 C CA . ALA A 1 85 ? -4.855 6.809 -0.674 1.00 96.88 85 ALA A CA 1
ATOM 681 C C . ALA A 1 85 ? -6.092 7.659 -1.020 1.00 96.88 85 ALA A C 1
ATOM 683 O O . ALA A 1 85 ? -6.888 7.952 -0.132 1.00 96.88 85 ALA A O 1
ATOM 684 N N . ASN A 1 86 ? -6.255 8.080 -2.278 1.00 96.38 86 ASN A N 1
ATOM 685 C CA . ASN A 1 86 ? -7.432 8.831 -2.725 1.00 96.38 86 ASN A CA 1
ATOM 686 C C . ASN A 1 86 ? -8.644 7.935 -3.014 1.00 96.38 86 ASN A C 1
ATOM 688 O O . ASN A 1 86 ? -9.770 8.426 -2.987 1.00 96.38 86 ASN A O 1
ATOM 692 N N . GLU A 1 87 ? -8.420 6.660 -3.330 1.00 96.62 87 GLU A N 1
ATOM 693 C CA . GLU A 1 87 ? -9.483 5.713 -3.673 1.00 96.62 87 GLU A CA 1
ATOM 694 C C . GLU A 1 87 ? -10.019 4.934 -2.469 1.00 96.62 87 GLU A C 1
ATOM 696 O O . GLU A 1 87 ? -11.140 4.429 -2.537 1.00 96.62 87 GLU A O 1
ATOM 701 N N . LEU A 1 88 ? -9.253 4.863 -1.376 1.00 95.75 88 LEU A N 1
ATOM 702 C CA . LEU A 1 88 ? -9.691 4.261 -0.120 1.00 95.75 88 LEU A CA 1
ATOM 703 C C . LEU A 1 88 ? -10.939 4.968 0.424 1.00 95.75 88 LEU A C 1
ATOM 705 O O . LEU A 1 88 ? -10.928 6.173 0.684 1.00 95.75 88 LEU A O 1
ATOM 709 N N . LYS A 1 89 ? -12.006 4.199 0.656 1.00 93.31 89 LYS A N 1
ATOM 710 C CA . LYS A 1 89 ? -13.232 4.680 1.303 1.00 93.31 89 LYS A CA 1
ATOM 711 C C . LYS A 1 89 ? -13.268 4.220 2.754 1.00 93.31 89 LYS A C 1
ATOM 713 O O . LYS A 1 89 ? -13.875 3.191 3.059 1.00 93.31 89 LYS A O 1
ATOM 718 N N . LEU A 1 90 ? -12.604 4.976 3.626 1.00 88.81 90 LEU A N 1
ATOM 719 C CA . LEU A 1 90 ? -12.466 4.677 5.056 1.00 88.81 90 LEU A CA 1
ATOM 720 C C . LEU A 1 90 ? -13.461 5.446 5.927 1.00 88.81 90 LEU A C 1
ATOM 722 O O . LEU A 1 90 ? -13.908 6.536 5.519 1.00 88.81 90 LEU 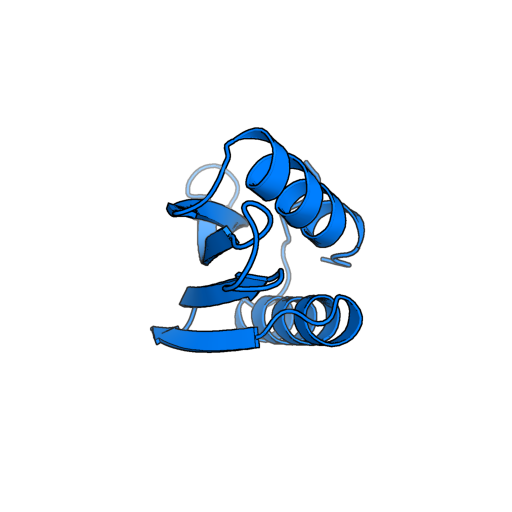A O 1
#

pLDDT: mean 95.52, std 5.49, range [56.62, 98.75]

Foldseek 3Di:
DLFKAADDLVVLVVLLVVLCVVQVKDWDCPDPFKIWIWDDDPVDLLIWIWMWGWDQDVVPRIIGIDIGTDDGDPVSSCVVVVSSSNSRDD

Organism: Ornithodoros moubata (NCBI:txid6938)